Protein AF-A0A2S2PU57-F1 (afdb_monomer_lite)

Organism: Schizaphis graminum (NCBI:txid13262)

Sequence (112 aa):
SLKYFTHMMLALEFVPLTEVSHIFSLLKNDAPEALSPIIEYFEKNYVLGVIARGRRRGIHPRYPPEIWNQHQAALTGSHKTNNVSEEWHNRFQLVIGKHHPDLYSALGEFQK

Foldseek 3Di:
DVVVLLVQLLCLLQPPLVCSLVSLVVSQVVDDPVCVVVSVLCCCAEDPNADDDDPRDGDAHVHYSVQQRCNVVVVVVPPVNVVSSVVVSVVSLVVVCVVCVVVNVVVVVVVD

Secondary structure (DSSP, 8-state):
-HHHHHHHHHHGGGS-TTTHHHHHHHHHHTS-GGGHHHHHHHIIIIIS-BPPBTTBPPB--SS-HHHH--HHHHHHT-GGGHHHHHHHHHHHHHHHHHH-HHHHHHHHHTT-

Radius of gyration: 14.87 Å; chains: 1; bounding box: 44×24×35 Å

Structure (mmCIF, N/CA/C/O backbone):
data_AF-A0A2S2PU57-F1
#
_entry.id   AF-A0A2S2PU57-F1
#
loop_
_atom_site.group_PDB
_atom_site.id
_atom_site.type_symbol
_atom_site.label_atom_id
_atom_site.label_alt_id
_atom_site.label_comp_id
_atom_site.label_asym_id
_atom_site.label_entity_id
_atom_site.label_seq_id
_atom_site.pdbx_PDB_ins_code
_atom_site.Cartn_x
_atom_site.Cartn_y
_atom_site.Cartn_z
_atom_site.occupancy
_atom_site.B_iso_or_equiv
_atom_site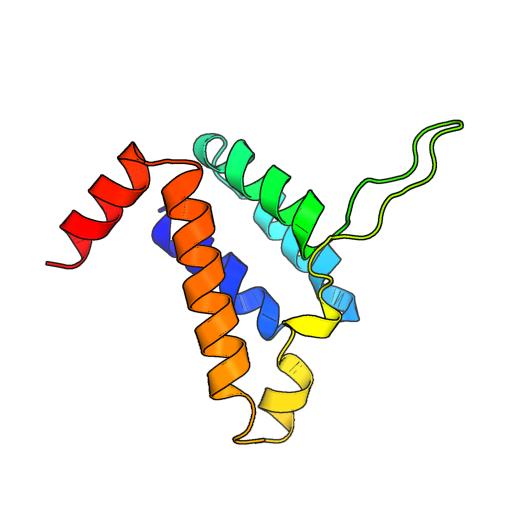.auth_seq_id
_atom_site.auth_comp_id
_atom_site.auth_asym_id
_atom_site.auth_atom_id
_atom_site.pdbx_PDB_model_num
ATOM 1 N N . SER A 1 1 ? -6.638 -5.601 -17.379 1.00 62.75 1 SER A N 1
ATOM 2 C CA . SER A 1 1 ? -6.276 -4.244 -17.853 1.00 62.75 1 SER A CA 1
ATOM 3 C C . SER A 1 1 ? -5.739 -3.428 -16.681 1.00 62.75 1 SER A C 1
ATOM 5 O O . SER A 1 1 ? -6.040 -3.782 -15.546 1.00 62.75 1 SER A O 1
ATOM 7 N N . LEU A 1 2 ? -4.974 -2.353 -16.921 1.00 64.12 2 LEU A N 1
ATOM 8 C CA . LEU A 1 2 ? -4.438 -1.466 -15.868 1.00 64.12 2 LEU A CA 1
ATOM 9 C C . LEU A 1 2 ? -5.523 -1.037 -14.862 1.00 64.12 2 LEU A C 1
ATOM 11 O O . LEU A 1 2 ? -5.329 -1.177 -13.664 1.00 64.12 2 LEU A O 1
ATOM 15 N N . LYS A 1 3 ? -6.710 -0.659 -15.354 1.00 68.88 3 LYS A N 1
ATOM 16 C CA . LYS A 1 3 ? -7.899 -0.332 -14.546 1.00 68.88 3 LYS A CA 1
ATOM 17 C C . LYS A 1 3 ? -8.267 -1.421 -13.530 1.00 68.88 3 LYS A C 1
ATOM 19 O O . LYS A 1 3 ? -8.543 -1.120 -12.376 1.00 68.88 3 LYS A O 1
ATOM 24 N N . TYR A 1 4 ? -8.274 -2.683 -13.956 1.00 75.50 4 TYR A N 1
ATOM 25 C CA . TYR A 1 4 ? -8.606 -3.810 -13.083 1.00 75.50 4 TYR A CA 1
ATOM 26 C C . TYR A 1 4 ? -7.581 -3.959 -11.960 1.00 75.50 4 TYR A C 1
ATOM 28 O O . TYR A 1 4 ? -7.944 -4.086 -10.797 1.00 75.50 4 TYR A O 1
ATOM 36 N N . PHE A 1 5 ? -6.304 -3.841 -12.310 1.00 75.56 5 PHE A N 1
ATOM 37 C CA . PHE A 1 5 ? -5.218 -3.932 -11.351 1.00 75.56 5 PHE A CA 1
ATOM 38 C C . PHE A 1 5 ? -5.231 -2.766 -10.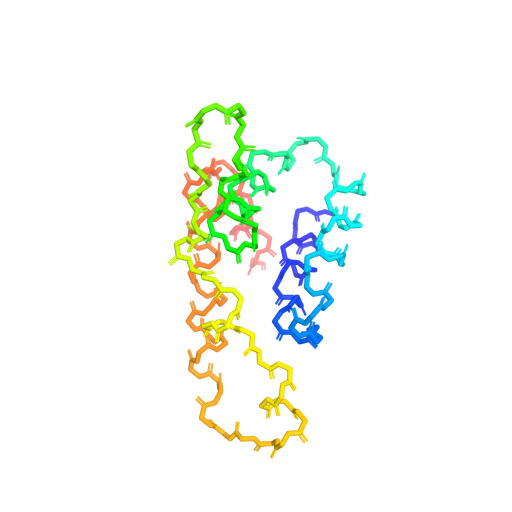354 1.00 75.56 5 PHE A C 1
ATOM 40 O O . PHE A 1 5 ? -5.099 -2.971 -9.153 1.00 75.56 5 PHE A O 1
ATOM 47 N N . THR A 1 6 ? -5.497 -1.547 -10.827 1.00 73.94 6 THR A N 1
ATOM 48 C CA . THR A 1 6 ? -5.711 -0.371 -9.975 1.00 73.94 6 THR A CA 1
ATOM 49 C C . THR A 1 6 ? -6.842 -0.609 -8.972 1.00 73.94 6 THR A C 1
ATOM 51 O O . THR A 1 6 ? -6.670 -0.316 -7.794 1.00 73.94 6 THR A O 1
ATOM 54 N N . HIS A 1 7 ? -7.969 -1.191 -9.392 1.00 81.31 7 HIS A N 1
ATOM 55 C CA . HIS A 1 7 ? -9.060 -1.518 -8.469 1.00 81.31 7 HIS A CA 1
ATOM 56 C C . HIS A 1 7 ? -8.690 -2.614 -7.464 1.00 81.31 7 HIS A C 1
ATOM 58 O O . HIS A 1 7 ? -9.040 -2.494 -6.296 1.00 81.31 7 HIS A O 1
ATOM 64 N N . MET A 1 8 ? -7.963 -3.654 -7.881 1.00 87.56 8 MET A N 1
ATOM 65 C CA . MET A 1 8 ? -7.489 -4.703 -6.965 1.00 87.56 8 MET A CA 1
ATOM 66 C C . MET A 1 8 ? -6.559 -4.144 -5.887 1.00 87.56 8 MET A C 1
ATOM 68 O O . MET A 1 8 ? -6.665 -4.503 -4.720 1.00 87.56 8 MET A O 1
ATOM 72 N N . MET A 1 9 ? -5.681 -3.224 -6.278 1.00 85.12 9 MET A N 1
ATOM 73 C CA . MET A 1 9 ? -4.776 -2.523 -5.374 1.00 85.12 9 MET A CA 1
ATOM 74 C C . MET A 1 9 ? -5.519 -1.631 -4.377 1.00 85.12 9 MET A C 1
ATOM 76 O O . MET A 1 9 ? -5.160 -1.592 -3.205 1.00 85.12 9 MET A O 1
ATOM 80 N N . LEU A 1 10 ? -6.575 -0.947 -4.823 1.00 85.88 10 LEU A N 1
ATOM 81 C CA . LEU A 1 10 ? -7.444 -0.160 -3.947 1.00 85.88 10 LEU A CA 1
ATOM 82 C C . LEU A 1 10 ? -8.215 -1.052 -2.970 1.00 85.88 10 LEU A C 1
ATOM 84 O O . LEU A 1 10 ? -8.289 -0.736 -1.787 1.00 85.88 10 LEU A O 1
ATOM 88 N N . ALA A 1 11 ? -8.700 -2.205 -3.438 1.00 90.69 11 ALA A N 1
ATOM 89 C CA . ALA A 1 11 ? -9.443 -3.163 -2.624 1.00 90.69 11 ALA A CA 1
ATOM 90 C C . ALA A 1 11 ? -8.627 -3.748 -1.456 1.00 90.69 11 ALA A C 1
ATOM 92 O O . ALA A 1 11 ? -9.217 -4.270 -0.510 1.00 90.69 11 ALA A O 1
ATOM 93 N N . LEU A 1 12 ? -7.293 -3.612 -1.467 1.00 93.19 12 LEU A N 1
ATOM 94 C CA . LEU A 1 12 ? -6.445 -3.960 -0.323 1.00 93.19 12 LEU A CA 1
ATOM 95 C C . LEU A 1 12 ? -6.831 -3.197 0.950 1.00 93.19 12 LEU A C 1
ATOM 97 O O . LEU A 1 12 ? -6.553 -3.686 2.044 1.00 93.19 12 LEU A O 1
ATOM 101 N N . GLU A 1 13 ? -7.483 -2.031 0.850 1.00 91.62 13 GLU A N 1
ATOM 102 C CA . GLU A 1 13 ? -7.958 -1.299 2.032 1.00 91.62 13 GLU A CA 1
ATOM 103 C C . GLU A 1 13 ? -8.983 -2.099 2.844 1.00 91.62 13 GLU A C 1
ATOM 105 O O . GLU A 1 13 ? -9.084 -1.922 4.055 1.00 91.62 13 GLU A O 1
ATOM 110 N N . PHE A 1 14 ? -9.695 -3.023 2.202 1.00 92.38 14 PHE A N 1
ATOM 111 C CA . PHE A 1 14 ? -10.694 -3.874 2.842 1.00 92.38 14 PHE A CA 1
ATOM 112 C C . PHE A 1 14 ? -10.157 -5.249 3.236 1.00 92.38 14 PHE A C 1
ATOM 114 O O . PHE A 1 14 ? -10.899 -6.048 3.794 1.00 92.38 14 PHE A O 1
ATOM 121 N N . VAL A 1 15 ? -8.886 -5.549 2.974 1.00 94.50 15 VAL A N 1
ATOM 122 C CA . VAL A 1 15 ? -8.261 -6.800 3.422 1.00 94.50 15 VAL A CA 1
ATOM 123 C C . VAL A 1 15 ? -7.911 -6.671 4.909 1.00 94.50 15 VAL A C 1
ATOM 125 O O . VAL A 1 15 ? -7.489 -5.589 5.329 1.00 94.50 15 VAL A O 1
ATOM 128 N N . PRO A 1 16 ? -8.051 -7.726 5.735 1.00 95.69 16 PRO A N 1
ATOM 129 C CA . PRO A 1 16 ? -7.546 -7.700 7.102 1.00 95.69 16 PRO A CA 1
ATOM 130 C C . PRO A 1 16 ? -6.095 -7.217 7.139 1.00 95.69 16 PRO A C 1
ATOM 132 O O . PRO A 1 16 ? -5.259 -7.693 6.376 1.00 95.69 16 PRO A O 1
ATOM 135 N N . LEU A 1 17 ? -5.777 -6.282 8.038 1.00 94.50 17 LEU A N 1
ATOM 136 C CA . LEU A 1 17 ? -4.462 -5.631 8.097 1.00 94.50 17 LEU A CA 1
ATOM 137 C C . LEU A 1 17 ? -3.289 -6.633 8.088 1.00 94.50 17 LEU A C 1
ATOM 139 O O . LEU A 1 17 ? -2.282 -6.416 7.420 1.00 94.50 17 LEU A O 1
ATOM 143 N N . THR A 1 18 ? -3.446 -7.762 8.785 1.00 96.00 18 THR A N 1
ATOM 144 C CA . THR A 1 18 ? -2.455 -8.847 8.876 1.00 96.00 18 THR A CA 1
ATOM 145 C C . THR A 1 18 ? -2.233 -9.602 7.564 1.00 96.00 18 THR A C 1
ATOM 147 O O . THR A 1 18 ? -1.197 -10.239 7.394 1.00 96.00 18 THR A O 1
ATOM 150 N N . GLU A 1 19 ? -3.189 -9.545 6.641 1.00 96.75 19 GLU A N 1
ATOM 151 C CA . GLU A 1 19 ? -3.173 -10.258 5.362 1.00 96.75 19 GLU A CA 1
ATOM 152 C C . GLU A 1 19 ? -2.789 -9.362 4.181 1.00 96.75 19 GLU A C 1
ATOM 154 O O . GLU A 1 19 ? -2.424 -9.880 3.126 1.00 96.75 19 GLU A O 1
ATOM 159 N N . VAL A 1 20 ? -2.797 -8.033 4.349 1.00 95.62 20 VAL A N 1
ATOM 160 C CA . VAL A 1 20 ? -2.490 -7.055 3.286 1.00 95.62 20 VAL A CA 1
ATOM 161 C C . VAL A 1 20 ? -1.202 -7.407 2.540 1.00 95.62 20 VAL A C 1
ATOM 163 O O . VAL A 1 20 ? -1.201 -7.488 1.313 1.00 95.62 20 VAL A O 1
ATOM 166 N N . SER A 1 21 ? -0.113 -7.677 3.265 1.00 94.75 21 SER A N 1
ATOM 167 C CA . SER A 1 21 ? 1.182 -8.032 2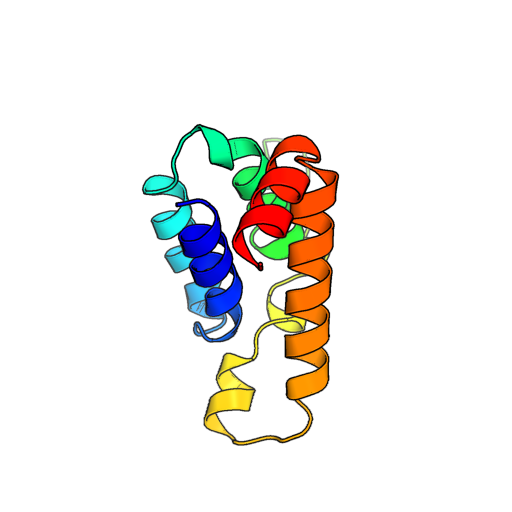.668 1.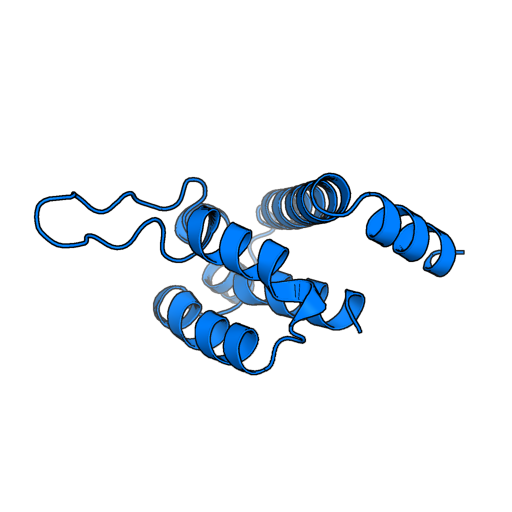00 94.75 21 SER A CA 1
ATOM 168 C C . SER A 1 21 ? 1.135 -9.333 1.866 1.00 94.75 21 SER A C 1
ATOM 170 O O . SER A 1 21 ? 1.802 -9.453 0.837 1.00 94.75 21 SER A O 1
ATOM 172 N N . HIS A 1 22 ? 0.352 -10.311 2.325 1.00 95.88 22 HIS A N 1
ATOM 173 C CA . HIS A 1 22 ? 0.204 -11.592 1.644 1.00 95.88 22 HIS A CA 1
ATOM 174 C C . HIS A 1 22 ? -0.604 -11.440 0.352 1.00 95.88 22 HIS A C 1
ATOM 176 O O . HIS A 1 22 ? -0.123 -11.830 -0.712 1.00 95.88 22 HIS A O 1
ATOM 182 N N . ILE A 1 23 ? -1.778 -10.808 0.422 1.00 95.69 23 ILE A N 1
ATOM 183 C CA . ILE A 1 23 ? -2.645 -10.588 -0.744 1.00 95.69 23 ILE A CA 1
ATOM 184 C C . ILE A 1 23 ? -1.957 -9.694 -1.779 1.00 95.69 23 ILE A C 1
ATOM 186 O O . ILE A 1 23 ? -2.012 -9.978 -2.974 1.00 95.69 23 ILE A O 1
ATOM 190 N N . PHE A 1 24 ? -1.231 -8.665 -1.336 1.00 94.94 24 PHE A N 1
ATOM 191 C CA . PHE A 1 24 ? -0.424 -7.840 -2.230 1.00 94.94 24 PHE A CA 1
ATOM 192 C C . PHE A 1 24 ? 0.634 -8.659 -2.989 1.00 94.94 24 PHE A C 1
ATOM 194 O O . PHE A 1 24 ? 0.822 -8.454 -4.185 1.00 94.94 24 PHE A O 1
ATOM 201 N N . SER A 1 25 ? 1.301 -9.609 -2.325 1.00 94.81 25 SER A N 1
ATOM 202 C CA . SER A 1 25 ? 2.288 -10.486 -2.971 1.00 94.81 25 SER A CA 1
ATOM 203 C C . SER A 1 25 ? 1.661 -11.348 -4.075 1.00 94.81 25 SER A C 1
ATOM 205 O O . SER A 1 25 ? 2.239 -11.485 -5.152 1.00 94.81 25 SER A O 1
ATOM 207 N N . LEU A 1 26 ? 0.449 -11.868 -3.846 1.00 94.44 26 LEU A N 1
ATOM 208 C CA . LEU A 1 26 ? -0.304 -12.605 -4.866 1.00 94.44 26 LEU A CA 1
ATOM 209 C C . LEU A 1 26 ? -0.629 -11.710 -6.069 1.00 94.44 26 LEU A C 1
ATOM 211 O O . LEU A 1 26 ? -0.308 -12.069 -7.199 1.00 94.44 26 LEU A O 1
ATOM 215 N N . LEU A 1 27 ? -1.158 -10.505 -5.823 1.00 91.50 27 LEU A N 1
ATOM 216 C CA . LEU A 1 27 ? -1.439 -9.532 -6.886 1.00 91.50 27 LEU A CA 1
ATOM 217 C C . LEU A 1 27 ? -0.185 -9.171 -7.683 1.00 91.50 27 LEU A C 1
ATOM 219 O O . LEU A 1 27 ? -0.241 -9.073 -8.904 1.00 91.50 27 LEU A O 1
ATOM 223 N N . LYS A 1 28 ? 0.952 -8.983 -7.008 1.00 91.56 28 LYS A N 1
ATOM 224 C CA . LYS A 1 28 ? 2.237 -8.690 -7.647 1.00 91.56 28 LYS A CA 1
ATOM 225 C C . LYS A 1 28 ? 2.695 -9.818 -8.574 1.00 91.56 28 LYS A C 1
ATOM 227 O O . LYS A 1 28 ? 3.189 -9.519 -9.656 1.00 91.56 28 LYS A O 1
ATOM 232 N N . ASN A 1 29 ? 2.538 -11.077 -8.171 1.00 92.50 29 ASN A N 1
ATOM 233 C CA . ASN A 1 29 ? 2.952 -12.223 -8.987 1.00 92.50 29 ASN A CA 1
ATOM 234 C C . ASN A 1 29 ? 2.096 -12.382 -10.252 1.00 92.50 29 ASN A C 1
ATOM 236 O O . ASN A 1 29 ? 2.614 -12.807 -11.282 1.00 92.50 29 ASN A O 1
ATOM 240 N N . ASP A 1 30 ? 0.824 -11.989 -10.184 1.00 89.75 30 ASP A N 1
ATOM 241 C CA . ASP A 1 30 ? -0.115 -12.056 -11.310 1.00 89.75 30 ASP A CA 1
ATOM 242 C C . ASP A 1 30 ? -0.134 -10.763 -12.155 1.00 89.75 30 ASP A C 1
ATOM 244 O O . ASP A 1 30 ? -0.845 -10.666 -13.162 1.00 89.75 30 ASP A O 1
ATOM 248 N N . ALA A 1 31 ? 0.627 -9.739 -11.755 1.00 85.88 31 ALA A N 1
ATOM 249 C CA . ALA A 1 31 ? 0.655 -8.449 -12.427 1.00 85.88 31 ALA A CA 1
ATOM 250 C C . ALA A 1 31 ? 1.367 -8.535 -13.791 1.00 85.88 31 ALA A C 1
ATOM 252 O O . ALA A 1 31 ? 2.443 -9.125 -13.894 1.00 85.88 31 ALA A O 1
ATOM 253 N N . PRO A 1 32 ? 0.848 -7.875 -14.844 1.00 84.19 32 PRO A N 1
ATOM 254 C CA . PRO A 1 32 ? 1.597 -7.692 -16.083 1.00 84.19 32 PRO A CA 1
ATOM 255 C C . PRO A 1 32 ? 2.909 -6.942 -15.829 1.00 84.19 32 PRO A C 1
ATOM 257 O O . PRO A 1 32 ? 2.915 -5.946 -15.108 1.00 84.19 32 PRO A O 1
ATOM 260 N N . GLU A 1 33 ? 3.989 -7.335 -16.505 1.00 83.38 33 GLU A N 1
ATOM 261 C CA . GLU A 1 33 ? 5.320 -6.720 -16.347 1.00 83.38 33 GLU A CA 1
ATOM 262 C C . GLU A 1 33 ? 5.327 -5.204 -16.618 1.00 83.38 33 GLU A C 1
ATOM 264 O O . GLU A 1 33 ? 6.054 -4.445 -15.980 1.00 83.38 33 GLU A O 1
ATOM 269 N N . ALA A 1 34 ? 4.439 -4.727 -17.496 1.00 79.38 34 ALA A N 1
ATOM 270 C CA . ALA A 1 34 ? 4.238 -3.300 -17.748 1.00 79.38 34 ALA A CA 1
ATOM 271 C C . ALA A 1 34 ? 3.830 -2.499 -16.490 1.00 79.38 34 ALA A C 1
ATOM 273 O O . ALA A 1 34 ? 3.972 -1.277 -16.471 1.00 79.38 34 ALA A O 1
ATOM 274 N N . LEU A 1 35 ? 3.319 -3.166 -15.447 1.00 78.50 35 LEU A N 1
ATOM 275 C CA . LEU A 1 35 ? 2.916 -2.563 -14.173 1.00 78.50 35 LEU A CA 1
ATOM 276 C C . LEU A 1 35 ? 3.981 -2.684 -13.078 1.00 78.50 35 LEU A C 1
ATOM 278 O O . LEU A 1 35 ? 3.779 -2.133 -11.994 1.00 78.50 35 LEU A O 1
ATOM 282 N N . SER A 1 36 ? 5.113 -3.344 -13.339 1.00 83.94 36 SER A N 1
ATOM 283 C CA . SER A 1 36 ? 6.195 -3.517 -12.360 1.00 83.94 36 SER A CA 1
ATOM 284 C C . SER A 1 36 ? 6.632 -2.204 -11.693 1.00 83.94 36 SER A C 1
ATOM 286 O O . SER A 1 36 ? 6.710 -2.186 -10.466 1.00 83.94 36 SER A O 1
ATOM 288 N N . PRO A 1 37 ? 6.808 -1.070 -12.409 1.00 82.06 37 PRO A N 1
ATOM 289 C CA . PRO A 1 37 ? 7.206 0.188 -11.768 1.00 82.06 37 PRO A CA 1
ATOM 290 C C . PRO A 1 37 ? 6.186 0.700 -10.740 1.00 82.06 37 PRO A C 1
ATOM 292 O O . PRO A 1 37 ? 6.559 1.211 -9.682 1.00 82.06 37 PRO A O 1
ATOM 295 N N . ILE A 1 38 ? 4.891 0.535 -11.029 1.00 81.38 38 ILE A N 1
ATOM 296 C CA . ILE A 1 38 ? 3.796 0.890 -10.116 1.00 81.38 38 ILE A CA 1
ATOM 297 C C . ILE A 1 38 ? 3.805 -0.040 -8.907 1.00 81.38 38 ILE A C 1
ATOM 299 O O . ILE A 1 38 ? 3.683 0.419 -7.770 1.00 81.38 38 ILE A O 1
ATOM 303 N N . ILE A 1 39 ? 3.949 -1.341 -9.152 1.00 86.62 39 ILE A N 1
ATOM 304 C CA . ILE A 1 39 ? 3.930 -2.356 -8.105 1.00 86.62 39 ILE A CA 1
ATOM 305 C C . ILE A 1 39 ? 5.097 -2.200 -7.141 1.00 86.62 39 ILE A C 1
ATOM 307 O O . ILE A 1 39 ? 4.885 -2.202 -5.930 1.00 86.62 39 ILE A O 1
ATOM 311 N N . GLU A 1 40 ? 6.304 -1.977 -7.648 1.00 87.88 40 GLU A N 1
ATOM 312 C CA . GLU A 1 40 ? 7.486 -1.726 -6.823 1.00 87.88 40 GLU A CA 1
ATOM 313 C C . GLU A 1 40 ? 7.349 -0.432 -6.019 1.00 87.88 40 GLU A C 1
ATOM 315 O O . GLU A 1 40 ? 7.699 -0.380 -4.834 1.00 87.88 40 GLU A O 1
ATOM 320 N N . TYR A 1 41 ? 6.807 0.623 -6.638 1.00 86.38 41 TYR A N 1
ATOM 321 C CA . TYR A 1 41 ? 6.527 1.865 -5.929 1.00 86.38 41 TYR A CA 1
ATOM 322 C C . TYR A 1 41 ? 5.534 1.634 -4.789 1.00 86.38 41 TYR A C 1
ATOM 324 O O . TYR A 1 41 ? 5.755 2.123 -3.675 1.00 86.38 41 TYR A O 1
ATOM 332 N N . PHE A 1 42 ? 4.464 0.883 -5.042 1.00 87.00 42 PHE A N 1
ATOM 333 C CA . PHE A 1 42 ? 3.446 0.616 -4.039 1.00 87.00 42 PHE A CA 1
ATOM 334 C C . PHE A 1 42 ? 3.970 -0.255 -2.898 1.00 87.00 42 PHE A C 1
ATOM 336 O O . PHE A 1 42 ? 3.842 0.117 -1.732 1.00 87.00 42 PHE A O 1
ATOM 343 N N . GLU A 1 43 ? 4.642 -1.358 -3.225 1.00 91.56 43 GLU A N 1
ATOM 344 C CA . GLU A 1 43 ? 5.285 -2.252 -2.260 1.00 91.56 43 GLU A CA 1
ATOM 345 C C . GLU A 1 43 ? 6.180 -1.466 -1.299 1.00 91.56 43 GLU A C 1
ATOM 347 O O . GLU A 1 43 ? 6.074 -1.587 -0.077 1.00 91.56 43 GLU A O 1
ATOM 352 N N . LYS A 1 44 ? 7.016 -0.585 -1.853 1.00 90.81 44 LYS A N 1
ATOM 353 C CA . LYS A 1 44 ? 7.970 0.205 -1.081 1.00 90.81 44 LYS A CA 1
ATOM 354 C C . LYS A 1 44 ? 7.317 1.304 -0.247 1.00 90.81 44 LYS A C 1
ATOM 356 O O . LYS A 1 44 ? 7.784 1.585 0.852 1.00 90.81 44 LYS A O 1
ATOM 361 N N . ASN A 1 45 ? 6.304 1.996 -0.762 1.00 88.06 45 ASN A N 1
ATOM 362 C CA . ASN A 1 45 ? 5.776 3.191 -0.094 1.00 88.06 45 ASN A CA 1
ATOM 363 C C . ASN A 1 45 ? 4.547 2.915 0.773 1.00 88.06 45 ASN A C 1
ATOM 365 O O . ASN A 1 45 ? 4.292 3.718 1.670 1.00 88.06 45 ASN A O 1
ATOM 369 N N . TYR A 1 46 ? 3.831 1.815 0.529 1.00 89.69 46 TYR A N 1
ATOM 370 C CA . TYR A 1 46 ? 2.517 1.562 1.119 1.00 89.69 46 TYR A CA 1
ATOM 371 C C . TYR A 1 46 ? 2.379 0.226 1.848 1.00 89.69 46 TYR A C 1
ATOM 373 O O . TYR A 1 46 ? 1.556 0.144 2.752 1.00 89.69 46 TYR A O 1
ATOM 381 N N . VAL A 1 47 ? 3.163 -0.802 1.494 1.00 92.75 47 VAL A N 1
ATOM 382 C CA . VAL A 1 47 ? 2.973 -2.164 2.037 1.00 92.75 47 VAL A CA 1
ATOM 383 C C . VAL A 1 47 ? 4.143 -2.608 2.908 1.00 92.75 47 VAL A C 1
ATOM 385 O O . VAL A 1 47 ? 3.988 -2.777 4.112 1.00 92.75 47 VAL A O 1
ATOM 388 N N . LEU A 1 48 ? 5.323 -2.795 2.314 1.00 92.50 48 LEU A N 1
ATOM 389 C CA . LEU A 1 48 ? 6.463 -3.451 2.959 1.00 92.50 48 LEU A CA 1
ATOM 390 C C . LEU A 1 48 ? 7.556 -2.480 3.400 1.00 92.50 48 LEU A C 1
ATOM 392 O O . LEU A 1 48 ? 8.307 -2.782 4.327 1.00 92.50 48 LEU A O 1
ATOM 396 N N . GLY A 1 49 ? 7.684 -1.329 2.740 1.00 90.44 49 GLY A N 1
ATOM 397 C CA . GLY A 1 49 ? 8.851 -0.480 2.960 1.00 90.44 49 GLY A CA 1
ATOM 398 C C . GLY A 1 49 ? 10.090 -0.992 2.222 1.00 90.44 49 GLY A C 1
ATOM 399 O O . GLY A 1 49 ? 10.014 -1.717 1.231 1.00 90.44 49 GLY A O 1
ATOM 400 N N . VAL A 1 50 ? 11.268 -0.610 2.708 1.00 89.44 50 VAL A N 1
ATOM 401 C CA . VAL A 1 50 ? 12.546 -1.162 2.241 1.00 89.44 50 VAL A CA 1
ATOM 402 C C . VAL A 1 50 ? 12.975 -2.264 3.196 1.00 89.44 50 VAL A C 1
ATOM 404 O O . VAL A 1 50 ? 13.266 -1.998 4.361 1.00 89.44 50 VAL A O 1
ATOM 407 N N . ILE A 1 51 ? 13.065 -3.495 2.696 1.00 85.06 51 ILE A N 1
ATOM 408 C CA . ILE A 1 51 ? 13.522 -4.647 3.480 1.00 85.06 51 ILE A CA 1
ATOM 409 C C . ILE A 1 51 ? 15.010 -4.484 3.822 1.00 85.06 51 ILE A C 1
ATOM 411 O O . ILE A 1 51 ? 15.827 -4.140 2.961 1.00 85.06 51 ILE A O 1
ATOM 415 N N . ALA A 1 52 ? 15.371 -4.749 5.080 1.00 85.88 52 ALA A N 1
ATOM 416 C CA . ALA A 1 52 ? 16.758 -4.735 5.537 1.00 85.88 52 ALA A CA 1
ATOM 417 C C . ALA A 1 52 ? 17.615 -5.722 4.724 1.00 85.88 52 ALA A C 1
ATOM 419 O O . ALA A 1 52 ? 17.212 -6.860 4.482 1.00 85.88 52 ALA A O 1
ATOM 420 N N . ARG A 1 53 ? 18.817 -5.305 4.312 1.00 82.38 53 ARG A N 1
ATOM 421 C CA . ARG A 1 53 ? 19.771 -6.174 3.600 1.00 82.38 53 ARG A CA 1
ATOM 422 C C . ARG A 1 53 ? 21.178 -5.991 4.154 1.00 82.38 53 ARG A C 1
ATOM 424 O O . ARG A 1 53 ? 21.759 -4.904 4.067 1.00 82.38 53 ARG A O 1
ATOM 431 N N . GLY A 1 54 ? 21.734 -7.068 4.707 1.00 85.38 54 GLY A N 1
ATOM 432 C CA . GLY A 1 54 ? 23.046 -7.061 5.353 1.00 85.38 54 GLY A CA 1
ATOM 433 C C . GLY A 1 54 ? 23.092 -6.065 6.513 1.00 85.38 54 GLY A C 1
ATOM 434 O O . GLY A 1 54 ? 22.284 -6.134 7.430 1.00 85.38 54 GLY A O 1
ATOM 435 N N . ARG A 1 55 ? 24.023 -5.105 6.457 1.00 87.00 55 ARG A N 1
ATOM 436 C CA . ARG A 1 55 ? 24.177 -4.060 7.490 1.00 87.00 55 ARG A CA 1
ATOM 437 C C . ARG A 1 55 ? 23.188 -2.894 7.358 1.00 87.00 55 ARG A C 1
ATOM 439 O O . ARG A 1 55 ? 23.171 -2.022 8.224 1.00 87.00 55 ARG A O 1
ATOM 446 N N . ARG A 1 56 ? 22.398 -2.823 6.279 1.00 84.31 56 ARG A N 1
ATOM 447 C CA . ARG A 1 56 ? 21.432 -1.732 6.079 1.00 84.31 56 ARG A CA 1
ATOM 448 C C . ARG A 1 56 ? 20.153 -2.005 6.862 1.00 84.31 56 ARG A C 1
ATOM 450 O O . ARG A 1 56 ? 19.556 -3.069 6.708 1.00 84.31 56 ARG A O 1
ATOM 457 N N . ARG A 1 57 ? 19.719 -1.017 7.649 1.00 85.38 57 ARG A N 1
ATOM 458 C CA . ARG A 1 57 ? 18.417 -1.043 8.327 1.00 85.38 57 ARG A CA 1
ATOM 459 C C . ARG A 1 57 ? 17.293 -0.981 7.297 1.00 85.38 57 ARG A C 1
ATOM 461 O O . ARG A 1 57 ? 17.414 -0.282 6.292 1.00 85.38 57 ARG A O 1
ATOM 468 N N . GLY A 1 58 ? 16.218 -1.712 7.570 1.00 88.94 58 GLY A N 1
ATOM 469 C CA . GLY A 1 58 ? 14.978 -1.568 6.821 1.00 88.94 58 GLY A CA 1
ATOM 470 C C . GLY A 1 58 ? 14.344 -0.203 7.082 1.00 88.94 58 GLY A C 1
ATOM 471 O O . GLY A 1 58 ? 14.623 0.434 8.100 1.00 88.94 58 GLY A O 1
ATOM 472 N N . ILE A 1 59 ? 13.515 0.251 6.149 1.00 92.50 59 ILE A N 1
ATOM 473 C CA . ILE A 1 59 ? 12.786 1.519 6.242 1.00 92.50 59 ILE A CA 1
ATOM 474 C C . ILE A 1 59 ? 11.303 1.183 6.188 1.00 92.50 59 ILE A C 1
ATOM 476 O O . ILE A 1 59 ? 10.881 0.504 5.257 1.00 92.50 59 ILE A O 1
ATOM 480 N N . HIS A 1 60 ? 10.520 1.662 7.154 1.00 91.69 60 HIS A N 1
ATOM 481 C CA . HIS A 1 60 ? 9.066 1.511 7.113 1.00 91.69 60 HIS A CA 1
ATOM 482 C C . HIS A 1 60 ? 8.467 2.210 5.881 1.00 91.69 60 HIS A C 1
ATOM 484 O O . HIS A 1 60 ? 9.016 3.217 5.418 1.00 91.69 60 HIS A O 1
ATOM 490 N N . PRO A 1 61 ? 7.349 1.701 5.337 1.00 92.94 61 PRO A N 1
ATOM 491 C CA . PRO A 1 61 ? 6.647 2.378 4.256 1.00 92.94 61 PRO A CA 1
ATOM 492 C C . PRO A 1 61 ? 6.230 3.786 4.694 1.00 92.94 61 PRO A C 1
ATOM 494 O O . PRO A 1 61 ? 5.918 4.034 5.857 1.00 92.94 61 PRO A O 1
ATOM 497 N N . ARG A 1 62 ? 6.242 4.728 3.747 1.00 89.88 62 ARG A N 1
ATOM 498 C CA . ARG A 1 62 ? 5.886 6.132 3.999 1.00 89.88 62 ARG A CA 1
ATOM 499 C C . ARG A 1 62 ? 4.419 6.289 4.405 1.00 89.88 62 ARG A C 1
ATOM 501 O O . ARG A 1 62 ? 4.090 7.197 5.163 1.00 89.88 62 ARG A O 1
ATOM 508 N N . TYR A 1 63 ? 3.564 5.425 3.873 1.00 88.50 63 TYR A N 1
ATOM 509 C CA . TYR A 1 63 ? 2.126 5.396 4.098 1.00 88.50 63 TYR A CA 1
ATOM 510 C C . TYR A 1 63 ? 1.733 3.972 4.504 1.00 88.50 63 TYR A C 1
ATOM 512 O O . TYR A 1 63 ? 1.220 3.219 3.679 1.00 88.50 63 TYR A O 1
ATOM 520 N N . PRO A 1 64 ? 2.061 3.561 5.737 1.00 91.50 64 PRO A N 1
ATOM 521 C CA . PRO A 1 64 ? 1.874 2.188 6.182 1.00 91.50 64 PRO A CA 1
ATOM 522 C C . PRO A 1 64 ? 0.384 1.776 6.166 1.00 91.50 64 PRO A C 1
ATOM 524 O O . PRO A 1 64 ? -0.478 2.659 6.287 1.00 91.50 64 PRO A O 1
ATOM 527 N N . PRO A 1 65 ? 0.067 0.473 6.006 1.00 93.19 65 PRO A N 1
ATOM 528 C CA . PRO A 1 65 ? -1.306 -0.030 5.904 1.00 93.19 65 PRO A CA 1
ATOM 529 C C . PRO A 1 65 ? -2.254 0.447 7.001 1.00 93.19 65 PRO A C 1
ATOM 531 O O . PRO A 1 65 ? -3.419 0.711 6.737 1.00 93.19 65 PRO A O 1
ATOM 534 N N . GLU A 1 66 ? -1.746 0.662 8.206 1.00 91.44 66 GLU A N 1
ATOM 535 C CA . GLU A 1 66 ? -2.474 1.158 9.374 1.00 91.44 66 GLU A CA 1
ATOM 536 C C . GLU A 1 66 ? -3.162 2.513 9.147 1.00 91.44 66 GLU A C 1
ATOM 538 O O . GLU A 1 66 ? -4.111 2.837 9.858 1.00 91.44 66 GLU A O 1
ATOM 543 N N . ILE A 1 67 ? -2.686 3.320 8.192 1.00 88.31 67 ILE A N 1
ATOM 544 C CA . ILE A 1 67 ? -3.236 4.657 7.919 1.00 88.31 67 ILE A CA 1
ATOM 545 C C . ILE A 1 67 ? -4.379 4.602 6.904 1.00 88.31 67 ILE A C 1
ATOM 547 O O . ILE A 1 67 ? -5.311 5.399 6.995 1.00 88.31 67 ILE A O 1
ATOM 551 N N . TRP A 1 68 ? -4.303 3.701 5.924 1.00 89.06 68 TRP A N 1
ATOM 552 C CA . TRP A 1 68 ? -5.260 3.655 4.816 1.00 89.06 68 TRP A CA 1
ATOM 553 C C . TRP A 1 68 ? -6.230 2.473 4.891 1.00 89.06 68 TRP A C 1
ATOM 555 O O . TRP A 1 68 ? -7.302 2.549 4.302 1.00 89.06 68 TRP A O 1
ATOM 565 N N . ASN A 1 69 ? -5.920 1.413 5.639 1.00 92.44 69 ASN A N 1
ATOM 566 C CA . ASN A 1 69 ? -6.786 0.246 5.774 1.00 92.44 69 ASN A CA 1
ATOM 567 C C . ASN A 1 69 ? -8.127 0.601 6.439 1.00 92.44 69 ASN A C 1
ATOM 569 O O . ASN A 1 69 ? -8.178 1.222 7.500 1.00 92.44 69 ASN A O 1
ATOM 573 N N . GLN A 1 70 ? -9.214 0.160 5.815 1.00 89.88 70 GLN A N 1
ATOM 574 C CA . GLN A 1 70 ? -10.594 0.392 6.231 1.00 89.88 70 GLN A CA 1
ATOM 575 C C . GLN A 1 70 ? -11.322 -0.891 6.646 1.00 89.88 70 GLN A C 1
ATOM 577 O O . GLN A 1 70 ? -12.501 -0.817 6.981 1.00 89.88 70 GLN A O 1
ATOM 582 N N . HIS A 1 71 ? -10.672 -2.061 6.679 1.00 91.44 71 HIS A N 1
ATOM 583 C CA . HIS A 1 71 ? -11.336 -3.343 6.963 1.00 91.44 71 HIS A CA 1
ATOM 584 C C . HIS A 1 71 ? -12.179 -3.315 8.253 1.00 91.44 71 HIS A C 1
ATOM 586 O O . HIS A 1 71 ? -13.371 -3.616 8.229 1.0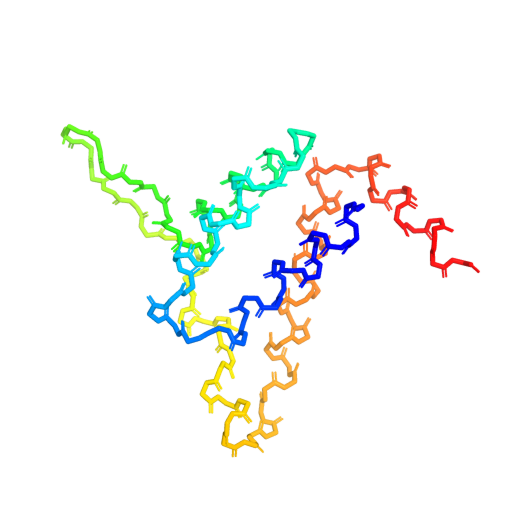0 91.44 71 HIS A O 1
ATOM 592 N N . GLN A 1 72 ? -11.603 -2.879 9.379 1.00 88.56 72 GLN A N 1
ATOM 593 C CA . GLN A 1 72 ? -12.339 -2.790 10.653 1.00 88.56 72 GLN A CA 1
ATOM 594 C C . GLN A 1 72 ? -13.469 -1.756 10.613 1.00 88.56 72 GLN A C 1
ATOM 596 O O . GLN A 1 72 ? -14.519 -1.918 11.235 1.00 88.56 72 GLN A O 1
ATOM 601 N N . ALA A 1 73 ? -13.257 -0.676 9.872 1.00 85.62 73 ALA A N 1
ATOM 602 C CA . ALA A 1 73 ? -14.211 0.409 9.785 1.00 85.62 73 ALA A CA 1
ATOM 603 C C . ALA A 1 73 ? -15.417 0.030 8.903 1.00 85.62 73 ALA A C 1
ATOM 605 O O . ALA A 1 73 ? -16.553 0.372 9.237 1.00 85.62 73 ALA A O 1
ATOM 606 N N . ALA A 1 74 ? -15.181 -0.761 7.851 1.00 85.19 74 ALA A N 1
ATOM 607 C CA . ALA A 1 74 ? -16.210 -1.374 7.017 1.00 85.19 74 ALA A CA 1
ATOM 608 C C . ALA A 1 74 ? -17.065 -2.377 7.810 1.00 85.19 74 ALA A C 1
ATOM 610 O O . ALA A 1 74 ? -18.288 -2.352 7.702 1.00 85.19 74 ALA A O 1
ATOM 611 N N . LEU A 1 75 ? -16.447 -3.196 8.672 1.00 86.81 75 LEU A N 1
ATOM 612 C CA . LEU A 1 75 ? -17.176 -4.121 9.553 1.00 86.81 75 LEU A CA 1
ATOM 613 C C . LEU A 1 75 ? -18.059 -3.404 10.586 1.00 86.81 75 LEU A C 1
ATOM 615 O O . LEU A 1 75 ? -19.101 -3.924 10.977 1.00 86.81 75 LEU A O 1
ATOM 619 N N . THR A 1 76 ? -17.644 -2.221 11.042 1.00 85.56 76 THR A N 1
ATOM 620 C CA . THR A 1 76 ? -18.328 -1.465 12.108 1.00 85.56 76 THR A CA 1
ATOM 621 C C . THR A 1 76 ? -19.288 -0.389 11.595 1.00 85.56 76 THR A C 1
ATOM 623 O O . THR A 1 76 ? -19.957 0.254 12.401 1.00 85.56 76 THR A O 1
ATOM 626 N N . GLY A 1 77 ? -19.384 -0.183 10.275 1.00 73.00 77 GLY A N 1
ATOM 627 C CA . GLY A 1 77 ? -20.319 0.773 9.666 1.00 73.00 77 GLY A CA 1
ATOM 628 C C . GLY A 1 77 ? -20.036 2.244 10.000 1.00 73.00 77 GLY A C 1
ATOM 629 O O . GLY A 1 77 ? -20.948 3.069 10.021 1.00 73.00 77 GLY A O 1
ATOM 630 N N . SER A 1 78 ? -18.784 2.595 10.302 1.00 71.94 78 SER A N 1
ATOM 631 C CA . SER A 1 78 ? -18.397 3.957 10.688 1.00 71.94 78 SER A CA 1
ATOM 632 C C . SER A 1 78 ? -18.436 4.925 9.494 1.00 71.94 78 SER A C 1
ATOM 634 O O . SER A 1 78 ? -17.662 4.777 8.553 1.00 71.94 78 SER A O 1
ATOM 636 N N . HIS A 1 79 ? -19.260 5.980 9.559 1.00 58.78 79 HIS A N 1
ATOM 637 C CA . HIS A 1 79 ? -19.357 7.030 8.525 1.00 58.78 79 HIS A CA 1
ATOM 638 C C . HIS A 1 79 ? -18.115 7.938 8.392 1.00 58.78 79 HIS A C 1
ATOM 640 O O . HIS A 1 79 ? -18.010 8.687 7.425 1.00 58.78 79 HIS A O 1
ATOM 646 N N . LYS A 1 80 ? -17.150 7.897 9.326 1.00 55.97 80 LYS A N 1
ATOM 647 C CA . LYS A 1 80 ? -15.918 8.722 9.263 1.00 55.97 80 LYS A CA 1
ATOM 648 C C . LYS A 1 80 ? -14.926 8.277 8.167 1.00 55.97 80 LYS A C 1
ATOM 650 O O . LYS A 1 80 ? -13.889 8.908 7.991 1.00 55.97 80 LYS A O 1
ATOM 655 N N . THR A 1 81 ? -15.234 7.197 7.453 1.00 54.94 81 THR A N 1
ATOM 656 C CA . THR A 1 81 ? -14.326 6.414 6.597 1.00 54.94 81 THR A CA 1
ATOM 657 C C . THR A 1 81 ? -14.320 6.832 5.133 1.00 54.94 81 THR A C 1
ATOM 659 O O . THR A 1 81 ? -13.281 6.701 4.489 1.00 54.94 81 THR A O 1
ATOM 662 N N . ASN A 1 82 ? -15.419 7.406 4.622 1.00 62.84 82 ASN A N 1
ATOM 663 C CA . ASN A 1 82 ? -15.481 7.856 3.229 1.00 62.84 82 ASN A CA 1
ATOM 664 C C . ASN A 1 82 ? -14.369 8.852 2.908 1.00 62.84 82 ASN A C 1
ATOM 666 O O . ASN A 1 82 ? -13.757 8.729 1.865 1.00 62.84 82 ASN A O 1
ATOM 670 N N . ASN A 1 83 ? -14.025 9.771 3.815 1.00 70.31 83 ASN A N 1
ATOM 671 C CA . ASN A 1 83 ? -12.981 10.754 3.529 1.00 70.31 83 ASN A CA 1
ATOM 672 C C . ASN A 1 83 ? -11.580 10.124 3.425 1.00 70.31 83 ASN A C 1
ATOM 674 O O . ASN A 1 83 ? -10.796 10.521 2.573 1.00 70.31 83 ASN A O 1
ATOM 678 N N . VAL A 1 84 ? -11.262 9.127 4.262 1.00 71.75 84 VAL A N 1
ATOM 679 C CA . VAL A 1 84 ? -9.957 8.439 4.206 1.00 71.75 84 VAL A CA 1
ATOM 680 C C . VAL A 1 84 ? -9.882 7.531 2.981 1.00 71.75 84 VAL A C 1
ATOM 682 O O . VAL A 1 84 ? -8.851 7.509 2.315 1.00 71.75 84 VAL A O 1
ATOM 685 N N . SER A 1 85 ? -10.975 6.838 2.645 1.00 71.50 85 SER A N 1
ATOM 686 C CA . SER A 1 85 ? -11.061 6.039 1.418 1.00 71.50 85 SER A CA 1
ATOM 687 C C . SER A 1 85 ? -11.010 6.937 0.175 1.00 71.50 85 SER A C 1
ATOM 689 O O . SER A 1 85 ? -10.208 6.693 -0.718 1.00 71.50 85 SER A O 1
ATOM 691 N N . GLU A 1 86 ? -11.761 8.037 0.113 1.00 77.88 86 GLU A N 1
ATOM 692 C CA . GLU A 1 86 ? -11.712 8.998 -0.999 1.00 77.88 86 GLU A CA 1
ATOM 693 C C . GLU A 1 86 ? -10.320 9.625 -1.147 1.00 77.88 86 GLU A C 1
ATOM 695 O O . GLU A 1 86 ? -9.798 9.722 -2.258 1.00 77.88 86 GLU A O 1
ATOM 700 N N . GLU A 1 87 ? -9.673 10.005 -0.042 1.00 79.69 87 GLU A N 1
ATOM 701 C CA . GLU A 1 87 ? -8.304 10.524 -0.054 1.00 79.69 87 GLU A CA 1
ATOM 702 C C . GLU A 1 87 ? -7.301 9.461 -0.524 1.00 79.69 87 GLU A C 1
ATOM 704 O O . GLU A 1 87 ? -6.417 9.760 -1.334 1.00 79.69 87 GLU A O 1
ATOM 709 N N . TRP A 1 88 ? -7.459 8.214 -0.076 1.00 82.56 88 TRP A N 1
ATOM 710 C CA . TRP A 1 88 ? -6.679 7.068 -0.536 1.00 82.56 88 TRP A CA 1
ATOM 711 C C . TRP A 1 88 ? -6.815 6.861 -2.047 1.00 82.56 88 TRP A C 1
ATOM 713 O O . TRP A 1 88 ? -5.809 6.841 -2.767 1.00 82.56 88 TRP A O 1
ATOM 723 N N . HIS A 1 89 ? -8.052 6.795 -2.535 1.00 79.12 89 HIS A N 1
ATOM 724 C CA . HIS A 1 89 ? -8.387 6.624 -3.943 1.00 79.12 89 HIS A CA 1
ATOM 725 C C . HIS A 1 89 ? -7.820 7.761 -4.801 1.00 79.12 89 HIS A C 1
ATOM 727 O O . HIS A 1 89 ? -7.131 7.504 -5.794 1.00 79.12 89 HIS A O 1
ATOM 733 N N . ASN A 1 90 ? -8.029 9.013 -4.387 1.00 82.00 90 ASN A N 1
ATOM 734 C CA . ASN A 1 90 ? -7.517 10.192 -5.084 1.00 82.00 90 ASN A CA 1
ATOM 735 C C . ASN A 1 90 ? -5.987 10.197 -5.129 1.00 82.00 90 ASN A C 1
ATOM 737 O O . ASN A 1 90 ? -5.379 10.432 -6.178 1.00 82.00 90 ASN A O 1
ATOM 741 N N . ARG A 1 91 ? -5.334 9.898 -4.002 1.00 77.44 91 ARG A N 1
ATOM 742 C CA . ARG A 1 91 ? -3.872 9.865 -3.934 1.00 77.44 91 ARG A CA 1
ATOM 743 C C . ARG A 1 91 ? -3.291 8.763 -4.806 1.00 77.44 91 ARG A C 1
ATOM 745 O O . ARG A 1 91 ? -2.281 8.995 -5.472 1.00 77.44 91 ARG A O 1
ATOM 752 N N . PHE A 1 92 ? -3.913 7.589 -4.817 1.00 78.31 92 PHE A N 1
ATOM 753 C CA . PHE A 1 92 ? -3.468 6.473 -5.638 1.00 78.31 92 PHE A CA 1
ATOM 754 C C . PHE A 1 92 ? -3.581 6.807 -7.131 1.00 78.31 92 PHE A C 1
ATOM 756 O O . PHE A 1 92 ? -2.608 6.630 -7.864 1.00 78.31 92 PHE A O 1
ATOM 763 N N . GLN A 1 93 ? -4.695 7.400 -7.574 1.00 76.50 93 GLN A N 1
ATOM 764 C CA . GLN A 1 93 ? -4.853 7.851 -8.964 1.00 76.50 93 GLN A CA 1
ATOM 765 C C . GLN A 1 93 ? -3.800 8.891 -9.374 1.00 76.50 93 GLN A C 1
ATOM 767 O O . GLN A 1 93 ? -3.199 8.763 -10.443 1.00 76.50 93 GLN A O 1
ATOM 772 N N . LEU A 1 94 ? -3.509 9.872 -8.512 1.00 75.69 94 LEU A N 1
ATOM 773 C CA . LEU A 1 94 ? -2.461 10.871 -8.762 1.00 75.69 94 LEU A CA 1
ATOM 774 C C . LEU A 1 94 ? -1.069 10.237 -8.902 1.00 75.69 94 LEU A C 1
ATOM 776 O O . LEU A 1 94 ? -0.277 10.647 -9.753 1.00 75.69 94 LEU A O 1
ATOM 780 N N . VAL A 1 95 ? -0.759 9.235 -8.076 1.00 70.56 95 VAL A N 1
ATOM 781 C CA . VAL A 1 95 ? 0.517 8.508 -8.132 1.00 70.56 95 VAL A CA 1
ATOM 782 C C . VAL A 1 95 ? 0.641 7.731 -9.440 1.00 70.56 95 VAL A C 1
ATOM 784 O O . VAL A 1 95 ? 1.657 7.866 -10.124 1.00 70.56 95 VAL A O 1
ATOM 787 N N . ILE A 1 96 ? -0.388 6.968 -9.821 1.00 71.19 96 ILE A N 1
ATOM 788 C CA . ILE A 1 96 ? -0.413 6.245 -11.101 1.00 71.19 96 ILE A CA 1
ATOM 789 C C . ILE A 1 96 ? -0.222 7.226 -12.259 1.00 71.19 96 ILE A C 1
ATOM 791 O O . ILE A 1 96 ? 0.605 6.987 -13.141 1.00 71.19 96 ILE A O 1
ATOM 795 N N . GLY A 1 97 ? -0.922 8.364 -12.212 1.00 69.88 97 GLY A N 1
ATOM 796 C CA . GLY A 1 97 ? -0.853 9.363 -13.266 1.00 69.88 97 GLY A CA 1
ATOM 797 C C . GLY A 1 97 ? 0.517 10.017 -13.425 1.00 69.88 97 GLY A C 1
ATOM 798 O O . GLY A 1 97 ? 0.981 10.237 -14.541 1.00 69.88 97 GLY A O 1
ATOM 799 N N . LYS A 1 98 ? 1.208 10.268 -12.310 1.00 66.56 98 LYS A N 1
ATOM 800 C CA . LYS A 1 98 ? 2.557 10.846 -12.306 1.00 66.56 98 LYS A CA 1
ATOM 801 C C . LYS A 1 98 ? 3.625 9.874 -12.804 1.00 66.56 98 LYS A C 1
ATOM 803 O O . LYS A 1 98 ? 4.562 10.297 -13.476 1.00 66.56 98 LYS A O 1
ATOM 808 N N . HIS A 1 99 ? 3.527 8.601 -12.426 1.00 62.94 99 HIS A N 1
ATOM 809 C CA . HIS A 1 99 ? 4.525 7.599 -12.800 1.00 62.94 99 HIS A CA 1
ATOM 810 C C . HIS A 1 99 ? 4.362 7.112 -14.242 1.00 62.94 99 HIS A C 1
ATOM 812 O O . HIS A 1 99 ? 5.335 6.639 -14.824 1.00 62.94 99 HIS A O 1
ATOM 818 N N . HIS A 1 100 ? 3.177 7.292 -14.834 1.00 64.12 100 HIS A N 1
ATOM 819 C CA . HIS A 1 100 ? 2.921 6.968 -16.232 1.00 64.12 100 HIS A CA 1
ATOM 820 C C . HIS A 1 100 ? 1.994 8.003 -16.900 1.00 64.12 100 HIS A C 1
ATOM 822 O O . HIS A 1 100 ? 0.800 7.740 -17.067 1.00 64.12 100 HIS A O 1
ATOM 828 N N . PRO A 1 101 ? 2.532 9.162 -17.326 1.00 62.06 101 PRO A N 1
ATOM 829 C CA . PRO A 1 101 ? 1.753 10.238 -17.948 1.00 62.06 101 PRO A CA 1
ATOM 830 C C . PRO A 1 101 ? 0.992 9.789 -19.205 1.00 62.06 101 PRO A C 1
ATOM 832 O O . PRO A 1 101 ? -0.171 10.149 -19.398 1.00 62.06 101 PRO A O 1
ATOM 835 N N . ASP A 1 102 ? 1.614 8.931 -20.015 1.00 56.72 102 ASP A N 1
ATOM 836 C CA . ASP A 1 102 ? 1.007 8.374 -21.228 1.00 56.72 102 ASP A CA 1
ATOM 837 C C . ASP A 1 102 ? -0.134 7.389 -20.902 1.00 56.72 102 ASP A C 1
ATOM 839 O O . ASP A 1 102 ? -1.141 7.336 -21.606 1.00 56.72 102 ASP A O 1
ATOM 843 N N . LEU A 1 103 ? -0.039 6.656 -19.781 1.00 56.34 103 LEU A N 1
ATOM 844 C CA . LEU A 1 103 ? -1.105 5.761 -19.310 1.00 56.34 103 LEU A CA 1
ATOM 845 C C . LEU A 1 103 ? -2.249 6.524 -18.630 1.00 56.34 103 LEU A C 1
ATOM 847 O O . LEU A 1 103 ? -3.402 6.115 -18.745 1.00 56.34 103 LEU A O 1
ATOM 851 N N . TYR A 1 104 ? -1.954 7.633 -17.947 1.00 57.50 104 TYR A N 1
ATOM 852 C CA . TYR A 1 104 ? -2.970 8.537 -17.397 1.00 57.50 104 TYR A CA 1
ATOM 853 C C . TYR A 1 104 ? -3.810 9.178 -18.498 1.00 57.50 104 TYR A C 1
ATOM 855 O O . TYR A 1 104 ? -5.035 9.226 -18.403 1.00 57.50 104 TYR A O 1
ATOM 863 N N . SER A 1 105 ? -3.138 9.618 -19.563 1.00 52.72 105 SER A N 1
ATOM 864 C CA . SER A 1 105 ? -3.780 10.184 -20.748 1.00 52.72 105 SER A CA 1
ATOM 865 C C . SER A 1 105 ? -4.716 9.156 -21.394 1.00 52.72 105 SER A C 1
ATOM 867 O O . SER A 1 105 ? -5.871 9.472 -21.663 1.00 52.72 105 SER A O 1
ATOM 869 N N . ALA A 1 106 ? -4.279 7.895 -21.511 1.00 49.56 106 ALA A N 1
ATOM 870 C CA . ALA A 1 106 ? -5.133 6.801 -21.978 1.00 49.56 106 ALA A CA 1
ATOM 871 C C . ALA A 1 106 ? -6.321 6.514 -21.034 1.00 49.56 106 ALA A C 1
ATOM 873 O O . ALA A 1 106 ? -7.437 6.305 -21.498 1.00 49.56 106 ALA A O 1
ATOM 874 N N . LEU A 1 107 ? -6.125 6.528 -19.709 1.00 50.31 107 LEU A N 1
ATOM 875 C CA . LEU A 1 107 ? -7.200 6.316 -18.725 1.00 50.31 107 LEU A CA 1
ATOM 876 C C . LEU A 1 107 ? -8.283 7.409 -18.773 1.00 50.31 107 LEU A C 1
ATOM 878 O O . LEU A 1 107 ? -9.459 7.088 -18.599 1.00 50.31 107 LEU A O 1
ATOM 882 N N . GLY A 1 108 ? -7.900 8.663 -19.032 1.00 52.41 108 GLY A N 1
ATOM 883 C CA . GLY A 1 108 ? -8.835 9.780 -19.195 1.00 52.41 108 GLY A CA 1
ATOM 884 C C . GLY A 1 108 ? -9.700 9.681 -20.457 1.00 52.41 108 GLY A C 1
ATOM 885 O O . GLY A 1 108 ? -10.846 10.126 -20.445 1.00 52.41 108 GLY A O 1
ATOM 886 N N . GLU A 1 109 ? -9.202 9.054 -21.527 1.00 48.81 109 GLU A N 1
ATOM 887 C CA . GLU A 1 109 ? -9.992 8.825 -22.745 1.00 48.81 109 GLU A CA 1
ATOM 888 C C . GLU A 1 109 ? -11.046 7.721 -22.583 1.00 48.81 109 GLU A C 1
ATOM 890 O O . GLU A 1 109 ? -12.106 7.807 -23.194 1.00 48.81 109 GLU A O 1
ATOM 895 N N . PHE A 1 110 ? 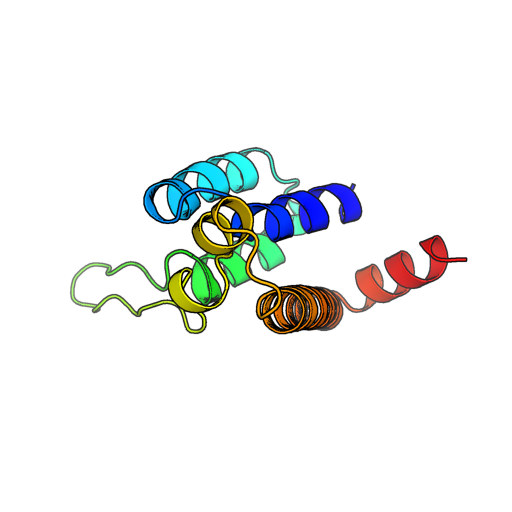-10.821 6.736 -21.705 1.00 39.72 110 PHE A N 1
ATOM 896 C CA . PHE A 1 110 ? -11.794 5.668 -21.409 1.00 39.72 110 PHE A CA 1
ATOM 897 C C . PHE A 1 110 ? -12.880 6.057 -20.386 1.00 39.72 110 PHE A C 1
ATOM 899 O O . PHE A 1 110 ? -13.715 5.220 -20.034 1.00 39.72 110 PHE A O 1
ATOM 906 N N . GLN A 1 111 ? -12.848 7.286 -19.860 1.00 42.81 111 GLN A N 1
ATOM 907 C CA . GLN A 1 111 ? -13.889 7.851 -18.987 1.00 42.81 111 GLN A CA 1
ATOM 908 C C . GLN A 1 111 ? -14.857 8.798 -19.726 1.00 42.81 111 GLN A C 1
ATOM 910 O O . GLN A 1 111 ? -15.710 9.408 -19.080 1.00 42.81 111 GLN A O 1
ATOM 915 N N . LYS A 1 112 ? -14.750 8.902 -21.056 1.00 38.38 112 LYS A N 1
ATOM 916 C CA . LYS A 1 112 ? -15.778 9.470 -21.942 1.00 38.38 112 LYS A CA 1
ATOM 917 C C . LYS A 1 112 ? -16.607 8.356 -22.571 1.00 38.38 112 LYS A C 1
ATOM 919 O O . LYS A 1 112 ? -17.805 8.616 -22.807 1.00 38.38 112 LYS A O 1
#

pLDDT: mean 80.19, std 14.13, range [38.38, 96.75]